Protein AF-A0A975PHX5-F1 (afdb_monomer_lite)

Structure (mmCIF, N/CA/C/O backbone):
data_AF-A0A975PHX5-F1
#
_entry.id   AF-A0A975PHX5-F1
#
loop_
_atom_site.group_PDB
_atom_site.id
_atom_site.type_symbol
_atom_site.label_atom_id
_atom_site.label_alt_id
_atom_site.label_comp_id
_atom_site.label_asym_id
_atom_site.label_entity_id
_atom_site.label_seq_id
_atom_site.pdbx_PDB_ins_code
_atom_site.Cartn_x
_atom_site.Cartn_y
_atom_site.Cartn_z
_atom_site.occupancy
_atom_site.B_iso_or_equiv
_atom_site.auth_seq_id
_atom_site.auth_comp_id
_atom_site.auth_asym_id
_atom_site.auth_atom_id
_atom_site.pdbx_PDB_model_num
ATOM 1 N N . MET A 1 1 ? 7.681 -6.294 -7.157 1.00 89.69 1 MET A N 1
ATOM 2 C CA . MET A 1 1 ? 7.745 -4.963 -6.503 1.00 89.69 1 MET A CA 1
ATOM 3 C C . MET A 1 1 ? 6.464 -4.667 -5.730 1.00 89.69 1 MET A C 1
ATOM 5 O O . MET A 1 1 ? 6.565 -4.291 -4.570 1.00 89.69 1 MET A O 1
ATOM 9 N N . ALA A 1 2 ? 5.286 -4.927 -6.307 1.00 94.62 2 ALA A N 1
ATOM 10 C CA . ALA A 1 2 ? 4.000 -4.822 -5.616 1.00 94.62 2 ALA A CA 1
ATOM 11 C C . ALA A 1 2 ? 3.964 -5.531 -4.250 1.00 94.62 2 ALA A C 1
ATOM 13 O O . ALA A 1 2 ? 3.651 -4.898 -3.251 1.00 94.62 2 ALA A O 1
ATOM 14 N N . ALA A 1 3 ? 4.427 -6.785 -4.166 1.00 96.12 3 ALA A N 1
ATOM 15 C CA . ALA A 1 3 ? 4.506 -7.516 -2.894 1.00 96.12 3 ALA A CA 1
ATOM 16 C C . ALA A 1 3 ? 5.397 -6.844 -1.834 1.00 96.12 3 ALA A C 1
ATOM 18 O O . ALA A 1 3 ? 5.089 -6.875 -0.645 1.00 96.12 3 ALA A O 1
ATOM 19 N N . TYR A 1 4 ? 6.493 -6.201 -2.250 1.00 96.94 4 TYR A N 1
ATOM 20 C CA . TYR A 1 4 ? 7.353 -5.454 -1.331 1.00 96.94 4 TYR A CA 1
ATOM 21 C C . TYR A 1 4 ? 6.636 -4.210 -0.794 1.00 96.94 4 TYR A C 1
ATOM 23 O O . TYR A 1 4 ? 6.661 -3.970 0.412 1.00 96.94 4 TYR A O 1
ATOM 31 N N . ILE A 1 5 ? 5.967 -3.460 -1.676 1.00 96.06 5 ILE A N 1
ATOM 32 C CA . ILE A 1 5 ? 5.170 -2.281 -1.317 1.00 96.06 5 ILE A CA 1
ATOM 33 C C . ILE A 1 5 ? 4.030 -2.680 -0.372 1.00 96.06 5 ILE A C 1
ATOM 35 O O . ILE A 1 5 ? 3.945 -2.147 0.732 1.00 96.06 5 ILE A O 1
ATOM 39 N N . ALA A 1 6 ? 3.225 -3.678 -0.746 1.00 97.06 6 ALA A N 1
ATOM 40 C CA . ALA A 1 6 ? 2.128 -4.191 0.071 1.00 97.06 6 ALA A CA 1
ATOM 41 C C . ALA A 1 6 ? 2.617 -4.620 1.462 1.00 97.06 6 ALA A C 1
ATOM 43 O O . ALA A 1 6 ? 2.057 -4.206 2.473 1.00 97.06 6 ALA A O 1
ATOM 44 N N . LYS A 1 7 ? 3.742 -5.345 1.545 1.00 97.56 7 LYS A N 1
ATOM 45 C CA . LYS A 1 7 ? 4.346 -5.728 2.830 1.00 97.56 7 LYS A CA 1
ATOM 46 C C . LYS A 1 7 ? 4.745 -4.522 3.680 1.00 97.56 7 LYS A C 1
ATOM 48 O O . LYS A 1 7 ? 4.562 -4.545 4.894 1.00 97.56 7 LYS A O 1
ATOM 53 N N . LYS A 1 8 ? 5.303 -3.465 3.086 1.00 97.19 8 LYS A N 1
ATOM 54 C CA . LYS A 1 8 ? 5.658 -2.243 3.827 1.00 97.19 8 LYS A CA 1
ATOM 55 C C . LYS A 1 8 ? 4.425 -1.498 4.330 1.00 97.19 8 LYS A C 1
ATOM 57 O O . LYS A 1 8 ? 4.476 -1.004 5.456 1.00 97.19 8 LYS A O 1
ATOM 62 N N . ILE A 1 9 ? 3.356 -1.463 3.536 1.00 96.75 9 ILE A N 1
ATOM 63 C CA . ILE A 1 9 ? 2.066 -0.872 3.911 1.00 96.75 9 ILE A CA 1
ATOM 64 C C . ILE A 1 9 ? 1.437 -1.658 5.069 1.00 96.75 9 ILE A C 1
ATOM 66 O O . ILE A 1 9 ? 1.127 -1.075 6.103 1.00 96.75 9 ILE A O 1
ATOM 70 N N . MET A 1 10 ? 1.379 -2.990 4.980 1.00 96.75 10 MET A N 1
ATOM 71 C CA . MET A 1 10 ? 0.856 -3.851 6.054 1.00 96.75 10 MET A CA 1
ATOM 72 C C . MET A 1 10 ? 1.612 -3.716 7.379 1.00 96.75 10 MET A C 1
ATOM 74 O O . MET A 1 10 ? 1.003 -3.809 8.445 1.00 96.75 10 MET A O 1
ATOM 78 N N . LEU A 1 11 ? 2.930 -3.494 7.310 1.00 96.94 11 LEU A N 1
ATOM 79 C CA . LEU A 1 11 ? 3.794 -3.257 8.470 1.00 96.94 11 LEU A CA 1
ATOM 80 C C . LEU A 1 11 ? 3.729 -1.811 8.998 1.00 96.94 11 LEU A C 1
ATOM 82 O O . LEU A 1 11 ? 4.490 -1.477 9.904 1.00 96.94 11 LEU A O 1
ATOM 86 N N . GLY A 1 12 ? 2.913 -0.933 8.402 1.00 94.94 12 GLY A N 1
ATOM 87 C CA . GLY A 1 12 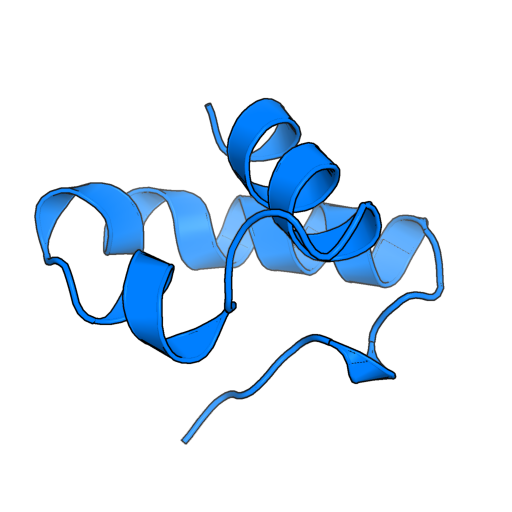? 2.813 0.484 8.774 1.00 94.94 12 GLY A CA 1
ATOM 88 C C . GLY A 1 12 ? 4.078 1.301 8.488 1.00 94.94 12 GLY A C 1
ATOM 89 O O . GLY A 1 12 ? 4.234 2.409 8.990 1.00 94.94 12 GLY A O 1
ATOM 90 N N . ARG A 1 13 ? 5.017 0.766 7.696 1.00 96.38 13 ARG A N 1
ATOM 91 C CA . ARG A 1 13 ? 6.280 1.445 7.347 1.00 96.38 13 ARG A CA 1
ATOM 92 C C . ARG A 1 13 ? 6.135 2.384 6.158 1.00 96.38 13 ARG A C 1
ATOM 94 O O . ARG A 1 13 ? 7.017 3.206 5.920 1.00 96.38 13 ARG A O 1
ATOM 101 N N . GLN A 1 14 ? 5.075 2.210 5.381 1.00 95.06 14 GLN A N 1
ATOM 102 C CA . GLN A 1 14 ? 4.724 3.069 4.265 1.00 95.06 14 GLN A CA 1
ATOM 103 C C . GLN A 1 14 ? 3.231 3.351 4.296 1.00 95.06 14 GLN A C 1
ATOM 105 O O . GLN A 1 14 ? 2.429 2.471 4.583 1.00 95.06 14 GLN A O 1
ATOM 110 N N . ASP A 1 15 ? 2.889 4.591 3.984 1.00 95.44 15 ASP A N 1
ATOM 111 C CA . ASP A 1 15 ? 1.511 5.023 3.827 1.00 95.44 15 ASP A CA 1
ATOM 112 C C . ASP A 1 15 ? 1.057 4.763 2.384 1.00 95.44 15 ASP A C 1
ATOM 114 O O . ASP A 1 15 ? 1.786 5.093 1.440 1.00 95.44 15 ASP A O 1
ATOM 118 N N . TYR A 1 16 ? -0.124 4.161 2.225 1.00 96.44 16 TYR A N 1
ATOM 119 C CA . TYR A 1 16 ? -0.683 3.775 0.928 1.00 96.44 16 TYR A CA 1
ATOM 120 C C . TYR A 1 16 ? -0.766 4.972 -0.025 1.00 96.44 16 TYR A C 1
ATOM 122 O O . TYR A 1 16 ? -0.187 4.960 -1.116 1.00 96.44 16 TYR A O 1
ATOM 130 N N . THR A 1 17 ? -1.418 6.044 0.425 1.00 95.50 17 THR A N 1
ATOM 131 C CA . THR A 1 17 ? -1.600 7.281 -0.339 1.00 95.50 17 THR A CA 1
ATOM 132 C C . THR A 1 17 ? -0.271 7.911 -0.732 1.00 95.50 17 THR A C 1
ATOM 134 O O . THR A 1 17 ? -0.095 8.316 -1.882 1.00 95.50 17 THR A O 1
ATOM 137 N N . LYS A 1 18 ? 0.712 7.943 0.175 1.00 94.62 18 LYS A N 1
ATOM 138 C CA . LYS A 1 18 ? 2.042 8.489 -0.131 1.00 94.62 18 LYS A CA 1
ATOM 139 C C . LYS A 1 18 ? 2.764 7.670 -1.191 1.00 94.62 18 LYS A C 1
ATOM 141 O O . LYS A 1 18 ? 3.295 8.265 -2.126 1.00 94.62 18 LYS A O 1
ATOM 146 N N . VAL A 1 19 ? 2.781 6.339 -1.092 1.00 94.94 19 VAL A N 1
ATOM 147 C CA . VAL A 1 19 ? 3.473 5.501 -2.087 1.00 94.94 19 VAL A CA 1
ATOM 148 C C . VAL A 1 19 ? 2.858 5.681 -3.473 1.00 94.94 19 VAL A C 1
ATOM 150 O O . VAL A 1 19 ? 3.592 5.915 -4.434 1.00 94.94 19 VAL A O 1
ATOM 153 N N . PHE A 1 20 ? 1.529 5.639 -3.576 1.00 95.81 20 PHE A N 1
ATOM 154 C CA . PHE A 1 20 ? 0.838 5.694 -4.868 1.00 95.81 20 PHE A CA 1
ATOM 155 C C . PHE A 1 20 ? 0.582 7.108 -5.401 1.00 95.81 20 PHE A C 1
ATOM 157 O O . PHE A 1 20 ? 0.186 7.270 -6.556 1.00 95.81 20 PHE A O 1
ATOM 164 N N . SER A 1 21 ? 0.913 8.149 -4.633 1.00 94.88 21 SER A N 1
ATOM 165 C CA . SER A 1 21 ? 1.039 9.509 -5.173 1.00 94.88 21 SER A CA 1
ATOM 166 C C . SER A 1 21 ? 2.219 9.654 -6.146 1.00 94.88 21 SER A C 1
ATOM 168 O O . SER A 1 21 ? 2.194 10.514 -7.026 1.00 94.88 21 SER A O 1
ATOM 170 N N . ILE A 1 22 ? 3.234 8.788 -6.046 1.00 94.62 22 ILE A N 1
ATOM 171 C CA . ILE A 1 22 ? 4.423 8.827 -6.899 1.00 94.62 22 ILE A CA 1
ATOM 172 C C . ILE A 1 22 ? 4.158 8.027 -8.180 1.00 94.62 22 ILE A C 1
ATOM 174 O O . ILE A 1 22 ? 3.940 6.813 -8.154 1.00 94.62 22 IL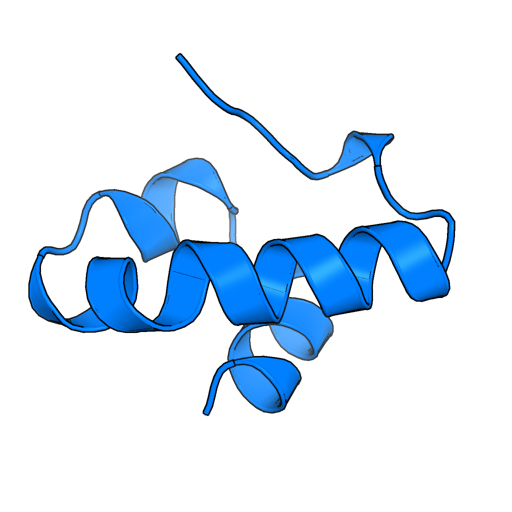E A O 1
ATOM 178 N N . SER A 1 23 ? 4.265 8.695 -9.329 1.00 93.69 23 SER A N 1
ATOM 179 C CA . SER A 1 23 ? 3.925 8.155 -10.654 1.00 93.69 23 SER A CA 1
ATOM 180 C C . SER A 1 23 ? 4.602 6.820 -10.980 1.00 93.69 23 SER A C 1
ATOM 182 O O . SER A 1 23 ? 3.976 5.935 -11.556 1.00 93.69 23 SER A O 1
ATOM 184 N N . ILE A 1 24 ? 5.866 6.636 -10.576 1.00 94.25 24 ILE A N 1
ATOM 185 C CA . ILE A 1 24 ? 6.624 5.404 -10.853 1.00 94.25 24 ILE A CA 1
ATOM 186 C C . ILE A 1 24 ? 6.078 4.176 -10.109 1.00 94.25 24 ILE A C 1
ATOM 188 O O . ILE A 1 24 ? 6.283 3.045 -10.559 1.00 94.25 24 ILE A O 1
ATOM 192 N N . TYR A 1 25 ? 5.387 4.381 -8.983 1.00 94.62 25 TYR A N 1
ATOM 193 C CA . TYR A 1 25 ? 4.824 3.303 -8.174 1.00 94.62 25 TYR A CA 1
ATOM 194 C C . TYR A 1 25 ? 3.362 3.002 -8.508 1.00 94.62 25 TYR A C 1
ATOM 196 O O . TYR A 1 25 ? 2.917 1.894 -8.219 1.00 94.62 25 TYR A O 1
ATOM 204 N N . LYS A 1 26 ? 2.646 3.905 -9.196 1.00 94.25 26 LYS A N 1
ATOM 205 C CA . LYS A 1 26 ? 1.256 3.676 -9.638 1.00 94.25 26 LYS A CA 1
ATOM 206 C C . LYS A 1 26 ? 1.077 2.401 -10.455 1.00 94.25 26 LYS A C 1
ATOM 208 O O . LYS A 1 26 ? 0.089 1.703 -10.279 1.00 94.25 26 LYS A O 1
ATOM 213 N N . ARG A 1 27 ? 2.063 2.037 -11.283 1.00 95.75 27 ARG A N 1
ATOM 214 C CA . ARG A 1 27 ? 2.028 0.787 -12.069 1.00 95.75 27 ARG A CA 1
ATOM 215 C C . ARG A 1 27 ? 1.922 -0.488 -11.224 1.00 95.75 27 ARG A C 1
ATOM 217 O O . ARG A 1 27 ? 1.597 -1.532 -11.763 1.00 95.75 27 ARG A O 1
ATOM 224 N N . TYR A 1 28 ? 2.246 -0.416 -9.932 1.00 96.62 28 TYR A N 1
ATOM 225 C CA . TYR A 1 28 ? 2.165 -1.544 -9.004 1.00 96.62 28 TYR A CA 1
ATOM 226 C C . TYR A 1 28 ? 0.921 -1.494 -8.114 1.00 9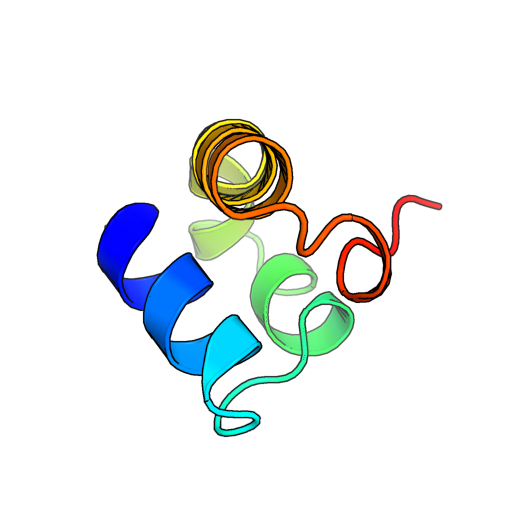6.62 28 TYR A C 1
ATOM 228 O O . TYR A 1 28 ? 0.785 -2.353 -7.249 1.00 96.62 28 TYR A O 1
ATOM 236 N N . GLN A 1 29 ? 0.059 -0.484 -8.265 1.00 96.00 29 GLN A N 1
ATOM 237 C CA . GLN A 1 29 ? -1.060 -0.247 -7.357 1.00 96.00 29 GLN A CA 1
ATOM 238 C C . GLN A 1 29 ? -2.098 -1.363 -7.432 1.00 96.00 29 GLN A C 1
ATOM 240 O O . GLN A 1 29 ? -2.451 -1.920 -6.403 1.00 96.00 29 GLN A O 1
ATOM 245 N N . ASP A 1 30 ? -2.511 -1.765 -8.634 1.00 97.38 30 ASP A N 1
ATOM 246 C CA . ASP A 1 30 ? -3.491 -2.845 -8.799 1.00 97.38 30 ASP A CA 1
ATOM 247 C C . ASP A 1 30 ? -2.977 -4.183 -8.241 1.00 97.38 30 ASP A C 1
ATOM 249 O O . ASP A 1 30 ? -3.695 -4.889 -7.535 1.00 97.38 30 ASP A O 1
ATOM 253 N N . GLU A 1 31 ? -1.703 -4.508 -8.484 1.00 97.88 31 GLU A N 1
ATOM 254 C CA . GLU A 1 31 ? -1.073 -5.709 -7.924 1.00 97.88 31 GLU A CA 1
ATOM 255 C C . GLU A 1 31 ? -0.927 -5.632 -6.394 1.00 97.88 31 GLU A C 1
ATOM 257 O O . GLU A 1 31 ? -1.106 -6.633 -5.703 1.00 97.88 31 GLU A O 1
ATOM 262 N N . ALA A 1 32 ? -0.582 -4.465 -5.842 1.00 96.75 32 ALA A N 1
ATOM 263 C CA . ALA A 1 32 ? -0.457 -4.282 -4.398 1.00 96.75 32 ALA A CA 1
ATOM 264 C C . ALA A 1 32 ? -1.821 -4.373 -3.705 1.00 96.75 32 ALA A C 1
ATOM 266 O O . ALA A 1 32 ? -1.916 -4.973 -2.636 1.00 96.75 32 ALA A O 1
ATOM 267 N N . ASP A 1 33 ? -2.866 -3.845 -4.336 1.00 97.44 33 ASP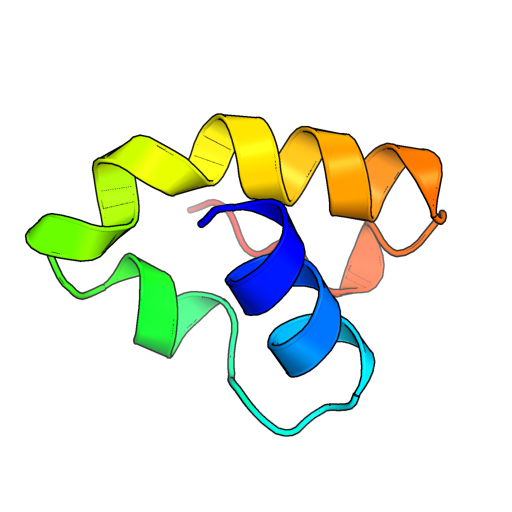 A N 1
ATOM 268 C CA . ASP A 1 33 ? -4.242 -3.939 -3.863 1.00 97.44 33 ASP A CA 1
ATOM 269 C C . ASP A 1 33 ? -4.724 -5.383 -3.857 1.00 97.44 33 ASP A C 1
ATOM 271 O O . ASP A 1 33 ? -5.273 -5.825 -2.854 1.00 97.44 33 ASP A O 1
ATOM 275 N N . ALA A 1 34 ? -4.454 -6.151 -4.917 1.00 98.19 34 ALA A N 1
ATOM 276 C CA . ALA A 1 34 ? -4.790 -7.573 -4.957 1.00 98.19 34 ALA A CA 1
ATOM 277 C C . ALA A 1 34 ? -4.143 -8.349 -3.794 1.00 98.19 34 ALA A C 1
ATOM 279 O O . ALA A 1 34 ? -4.784 -9.205 -3.187 1.00 98.19 34 ALA A O 1
ATOM 280 N N . ILE A 1 35 ? -2.897 -8.016 -3.443 1.00 97.94 35 ILE A N 1
ATOM 281 C CA . ILE A 1 35 ? -2.193 -8.619 -2.303 1.00 97.94 35 ILE A CA 1
ATOM 282 C C . ILE A 1 35 ? -2.823 -8.187 -0.977 1.00 97.94 35 ILE A C 1
ATOM 284 O O . ILE A 1 35 ? -3.078 -9.029 -0.124 1.00 97.94 35 ILE A O 1
ATOM 288 N N . LEU A 1 36 ? -3.107 -6.896 -0.799 1.00 96.88 36 LEU A N 1
ATOM 289 C CA . LEU A 1 36 ? -3.763 -6.390 0.409 1.00 96.88 36 LEU A CA 1
ATOM 290 C C . LEU A 1 36 ? -5.156 -7.009 0.597 1.00 96.88 36 LEU A C 1
ATOM 292 O O . LEU A 1 36 ? -5.505 -7.378 1.714 1.00 96.88 36 LEU A O 1
ATOM 296 N N . VAL A 1 37 ? -5.920 -7.191 -0.483 1.00 97.75 37 VAL A N 1
ATOM 297 C CA . VAL A 1 37 ? -7.214 -7.890 -0.472 1.00 97.75 37 VAL A CA 1
ATOM 298 C C . VAL A 1 37 ? -7.043 -9.356 -0.079 1.00 97.75 37 VAL A C 1
ATOM 300 O O . VAL A 1 37 ? -7.769 -9.831 0.791 1.00 97.75 37 VAL A O 1
ATOM 303 N N . ALA A 1 38 ? -6.075 -10.065 -0.668 1.00 97.69 38 ALA A N 1
ATOM 304 C CA . ALA A 1 38 ? -5.807 -11.468 -0.345 1.00 97.69 38 ALA A CA 1
ATOM 305 C C . ALA A 1 38 ? -5.406 -11.673 1.128 1.00 97.69 38 ALA A C 1
ATOM 307 O O . ALA A 1 38 ? -5.766 -12.680 1.730 1.00 97.69 38 ALA A O 1
ATOM 308 N N . GLU A 1 39 ? -4.715 -10.699 1.721 1.00 96.44 39 GLU A N 1
ATOM 309 C CA . GLU A 1 39 ? -4.302 -10.688 3.132 1.00 96.44 39 GLU A CA 1
ATOM 310 C C . GLU A 1 39 ? -5.399 -10.157 4.079 1.00 96.44 39 GLU A C 1
ATOM 312 O O . GLU A 1 39 ? -5.176 -10.007 5.281 1.00 96.44 39 GLU A O 1
ATOM 317 N N . GLY A 1 40 ? -6.587 -9.825 3.559 1.00 96.88 40 GLY A N 1
ATOM 318 C CA . GLY A 1 40 ? -7.697 -9.278 4.344 1.00 96.88 40 GLY A CA 1
ATOM 319 C C . GLY A 1 40 ? -7.466 -7.850 4.853 1.00 96.88 40 GLY A C 1
ATOM 320 O O . GLY A 1 40 ? -8.189 -7.389 5.731 1.00 96.88 40 GLY A O 1
ATOM 321 N N . ARG A 1 41 ? -6.477 -7.136 4.304 1.00 96.19 41 ARG A N 1
ATOM 322 C CA . ARG A 1 41 ? -6.073 -5.771 4.681 1.00 96.19 41 ARG A CA 1
ATOM 323 C C . ARG A 1 41 ? -6.655 -4.699 3.758 1.00 96.19 41 ARG A C 1
ATOM 325 O O . ARG A 1 41 ? -5.975 -3.746 3.375 1.00 96.19 41 ARG A O 1
ATOM 332 N N . VAL A 1 42 ? -7.924 -4.864 3.379 1.00 95.81 42 VAL A N 1
ATOM 333 C CA . VAL A 1 42 ? -8.665 -3.900 2.540 1.00 95.81 42 VAL A CA 1
ATOM 334 C C . VAL A 1 42 ? -8.791 -2.540 3.237 1.00 95.81 42 VAL A C 1
ATOM 336 O O . VAL A 1 42 ? -8.855 -1.513 2.572 1.00 95.81 42 VAL A O 1
ATOM 339 N N . ASP A 1 43 ? -8.734 -2.525 4.572 1.00 96.19 43 ASP A N 1
ATOM 340 C CA . ASP A 1 43 ? -8.714 -1.326 5.416 1.00 96.19 43 ASP A CA 1
ATOM 341 C C . ASP A 1 43 ? -7.555 -0.366 5.102 1.00 96.19 43 ASP A C 1
ATOM 343 O O . ASP A 1 43 ? -7.661 0.830 5.362 1.00 96.19 43 ASP A O 1
ATOM 347 N N . LEU A 1 44 ? -6.458 -0.871 4.530 1.00 95.31 44 LEU A N 1
ATOM 348 C CA . LEU A 1 44 ? -5.288 -0.066 4.173 1.00 95.31 44 LEU A CA 1
ATOM 349 C C . LEU A 1 44 ? -5.363 0.540 2.766 1.00 95.31 44 LEU A C 1
ATOM 351 O O . LEU A 1 44 ? -4.495 1.339 2.408 1.00 95.31 44 LEU A O 1
ATOM 355 N N . ILE A 1 45 ? -6.339 0.137 1.950 1.00 96.06 45 ILE A N 1
ATOM 356 C CA . ILE A 1 45 ? -6.480 0.602 0.569 1.00 96.06 45 ILE A CA 1
ATOM 357 C C . ILE A 1 45 ? -7.270 1.908 0.564 1.00 96.06 45 ILE A C 1
ATOM 359 O O . ILE A 1 45 ? -8.425 1.955 0.980 1.00 96.06 45 ILE A O 1
ATOM 363 N N . VAL A 1 46 ? -6.664 2.966 0.026 1.00 93.75 46 VAL A N 1
ATOM 364 C CA . VAL A 1 46 ? -7.309 4.276 -0.122 1.00 93.75 46 VAL A CA 1
ATOM 365 C C . VAL A 1 46 ? -7.359 4.638 -1.603 1.00 93.75 46 V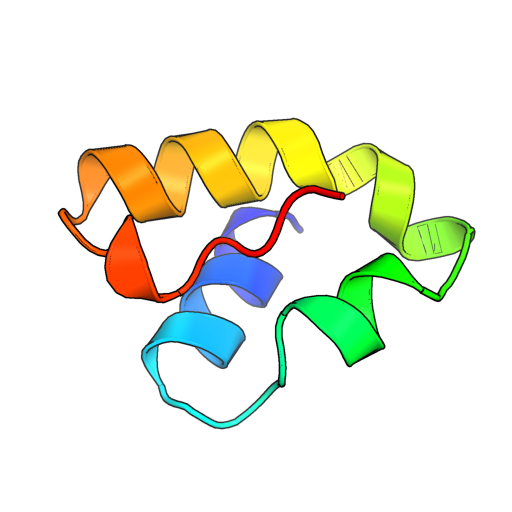AL A C 1
ATOM 367 O O . VAL A 1 46 ? -6.422 5.229 -2.143 1.00 93.75 46 VAL A O 1
ATOM 370 N N . ARG A 1 47 ? -8.453 4.260 -2.276 1.00 82.75 47 ARG A N 1
ATOM 371 C CA . ARG A 1 47 ? -8.752 4.705 -3.645 1.00 82.75 47 ARG A CA 1
ATOM 372 C C . ARG A 1 47 ? -9.670 5.928 -3.595 1.00 82.75 47 ARG A C 1
ATOM 374 O O . ARG A 1 47 ? -10.705 5.881 -2.936 1.00 82.75 47 ARG A O 1
ATOM 381 N N . MET A 1 48 ? -9.250 7.008 -4.256 1.00 62.97 48 MET A N 1
ATOM 382 C CA . MET A 1 48 ? -10.067 8.199 -4.528 1.00 62.97 48 MET A CA 1
ATOM 383 C C . MET A 1 48 ? -10.579 8.156 -5.961 1.00 62.97 48 MET A C 1
ATOM 385 O O . MET A 1 48 ? -9.831 7.630 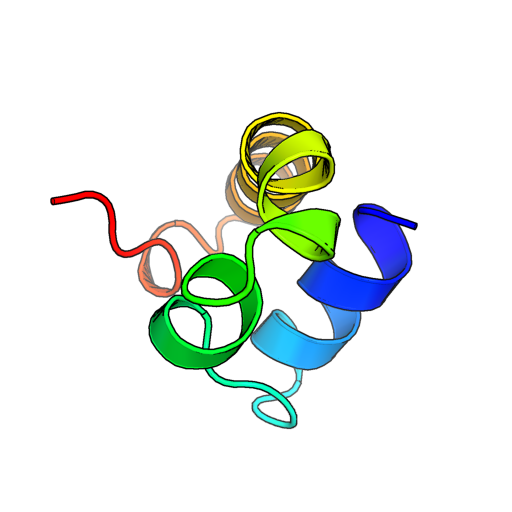-6.818 1.00 62.97 48 MET A O 1
#

Secondary structure (DSSP, 8-state):
-HHHHHHHHHTTSS-HHHHHHSHHHHTTHHHHHHHHHHTT-GGG----

Foldseek 3Di:
DLVVVLVCLVVVNDQLCVQCVDPVNVVSNVVNCVVCVVVVNNVRDDDD

Sequence (48 aa):
MAAYIAKKIMLGRQDYTKVFSISIYKRYQDEADAILVAEGRVDLIVRM

pLDDT: mean 94.99, std 5.25, range [62.97, 98.19]

Radius of gyration: 9.25 Å; chains: 1; bounding box: 18×21×21 Å